Protein AF-M5DMJ5-F1 (afdb_monomer)

pLDDT: mean 77.14, std 18.37, range [32.28, 93.94]

Mean predicted aligned error: 11.49 Å

Foldseek 3Di:
DDDDDDDDDDDDDDDDDDDDPPPPVPVPDQDDLLRLLLVLVLVLVVVLLVVLCVPPVVCNVLSVVLNVVLVVLSVVLSVVVVVVQVVDDHPPADSVLSVVSNVVSVVVSVVVSVVCVPDPVNVVSVVVSVVSVPDGSVNSNVVSVVSSVVSVVVRVVD

Structure (mmCIF, N/CA/C/O backbone):
data_AF-M5DMJ5-F1
#
_entry.id   AF-M5DMJ5-F1
#
loop_
_atom_site.group_PDB
_atom_site.id
_atom_site.type_symbol
_atom_site.label_atom_id
_atom_site.label_alt_id
_atom_site.label_comp_id
_atom_site.label_asym_id
_atom_site.label_entity_id
_atom_site.label_seq_id
_atom_site.pdbx_PDB_ins_code
_atom_site.Cartn_x
_atom_site.Cartn_y
_atom_site.Cartn_z
_atom_site.occupancy
_atom_site.B_iso_or_equiv
_atom_site.auth_seq_id
_atom_site.auth_comp_id
_atom_site.auth_asym_id
_atom_site.auth_atom_id
_atom_site.pdbx_PDB_model_num
ATOM 1 N N . MET A 1 1 ? -32.087 -63.116 45.730 1.00 39.09 1 MET A N 1
ATOM 2 C CA . MET A 1 1 ? -30.858 -63.896 46.006 1.00 39.09 1 MET A CA 1
ATOM 3 C C . MET A 1 1 ? -29.716 -63.331 45.159 1.00 39.09 1 MET A C 1
ATOM 5 O O . MET A 1 1 ? -29.930 -63.149 43.973 1.00 39.09 1 MET A O 1
ATOM 9 N N . LYS A 1 2 ? -28.569 -63.043 45.802 1.00 39.12 2 LYS A N 1
ATOM 10 C CA . LYS A 1 2 ? -27.198 -62.772 45.292 1.00 39.12 2 LYS A CA 1
ATOM 11 C C . LYS A 1 2 ? -26.978 -61.766 44.133 1.00 39.12 2 LYS A C 1
ATOM 13 O O . LYS A 1 2 ? -27.141 -62.097 42.968 1.00 39.12 2 LYS A O 1
ATOM 18 N N . ALA A 1 3 ? -26.432 -60.595 44.482 1.00 41.09 3 ALA A N 1
ATOM 19 C CA . ALA A 1 3 ? -25.439 -59.851 43.681 1.00 41.09 3 ALA A CA 1
ATOM 20 C C . ALA A 1 3 ? -24.014 -60.410 43.979 1.00 41.09 3 ALA A C 1
ATOM 22 O O . ALA A 1 3 ? -23.932 -61.300 44.835 1.00 41.09 3 ALA A O 1
ATOM 23 N N . PRO A 1 4 ? -22.871 -59.899 43.450 1.00 56.53 4 PRO A N 1
ATOM 24 C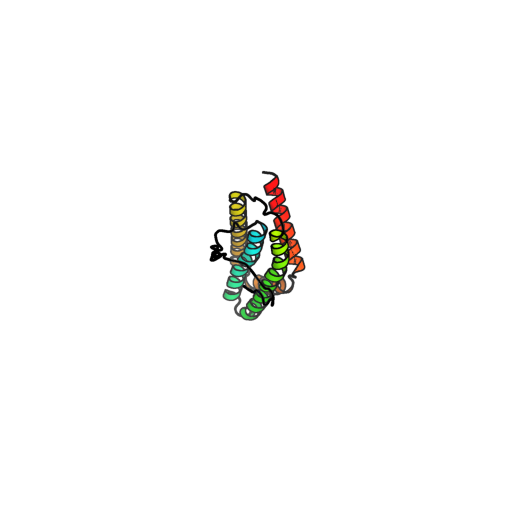 CA . PRO A 1 4 ? -22.589 -58.989 42.320 1.00 56.53 4 PRO A CA 1
ATOM 25 C C . PRO A 1 4 ? -21.427 -59.502 41.409 1.00 56.53 4 PRO A C 1
ATOM 27 O O . PRO A 1 4 ? -20.805 -60.524 41.695 1.00 56.53 4 PRO A O 1
ATOM 30 N N . LYS A 1 5 ? -21.028 -58.743 40.374 1.00 43.47 5 LYS A N 1
ATOM 31 C CA . LYS A 1 5 ? -19.595 -58.568 40.042 1.00 43.47 5 LYS A CA 1
ATOM 32 C C . LYS A 1 5 ? -19.343 -57.232 39.335 1.00 43.47 5 LYS A C 1
ATOM 34 O O . LYS A 1 5 ? -19.938 -56.919 38.313 1.00 43.47 5 LYS A O 1
ATOM 39 N N . HIS A 1 6 ? -18.475 -56.455 39.971 1.00 37.66 6 HIS A N 1
ATOM 40 C CA . HIS A 1 6 ? -18.032 -55.110 39.637 1.00 37.66 6 HIS A CA 1
ATOM 41 C C . HIS A 1 6 ? -17.003 -55.058 38.495 1.00 37.66 6 HIS A C 1
ATOM 43 O O . HIS A 1 6 ? -16.212 -55.980 38.322 1.00 37.66 6 HIS A O 1
ATOM 49 N N . SER A 1 7 ? -16.911 -53.850 37.925 1.00 32.28 7 SER A N 1
ATOM 50 C CA . SER A 1 7 ? -15.689 -53.156 37.484 1.00 32.28 7 SER A CA 1
ATOM 51 C C . SER A 1 7 ? -15.097 -53.532 36.123 1.00 32.28 7 SER A C 1
ATOM 53 O O . SER A 1 7 ? -14.487 -54.586 35.962 1.00 32.28 7 SER A O 1
ATOM 55 N N . LYS A 1 8 ? -15.169 -52.599 35.166 1.00 40.75 8 LYS A N 1
ATOM 56 C CA . LYS A 1 8 ? -14.097 -51.618 34.883 1.00 40.75 8 LYS A CA 1
ATOM 57 C C . LYS A 1 8 ? -14.653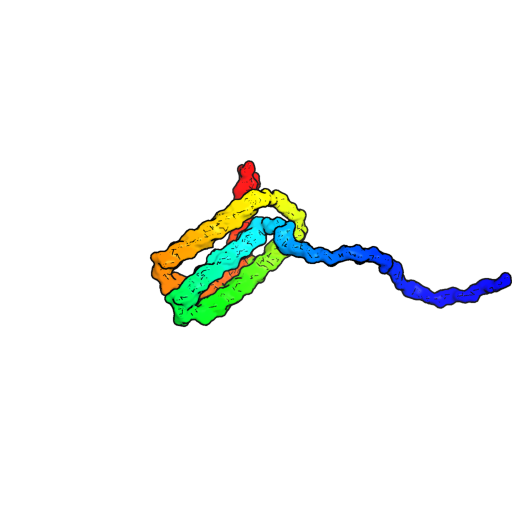 -50.537 33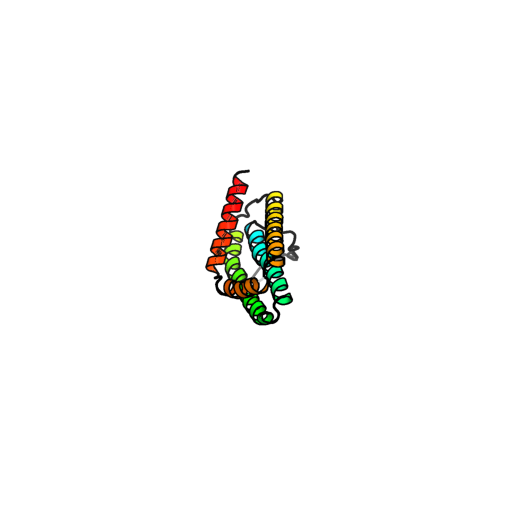.934 1.00 40.75 8 LYS A C 1
ATOM 59 O O . LYS A 1 8 ? -15.184 -50.866 32.886 1.00 40.75 8 LYS A O 1
ATOM 64 N N . THR A 1 9 ? -14.862 -49.310 34.408 1.00 44.31 9 THR A N 1
ATOM 65 C CA . THR A 1 9 ? -13.938 -48.158 34.328 1.00 44.31 9 THR A CA 1
ATOM 66 C C . THR A 1 9 ? -14.132 -47.345 33.036 1.00 44.31 9 THR A C 1
ATOM 68 O O . THR A 1 9 ? -13.670 -47.775 31.993 1.00 44.31 9 THR A O 1
ATOM 71 N N . ILE A 1 10 ? -14.813 -46.191 33.181 1.00 42.84 10 ILE A N 1
ATOM 72 C CA . ILE A 1 10 ? -14.509 -44.837 32.647 1.00 42.84 10 ILE A CA 1
ATOM 73 C C . ILE A 1 10 ? -14.237 -44.792 31.127 1.00 42.84 10 ILE A C 1
ATOM 75 O O . ILE A 1 10 ? -13.317 -45.430 30.633 1.00 42.84 10 ILE A O 1
ATOM 79 N N . THR A 1 11 ? -14.956 -44.005 30.318 1.00 39.88 11 THR A N 1
ATOM 80 C CA . THR A 1 11 ? -14.571 -42.606 30.017 1.00 39.88 11 THR A CA 1
ATOM 81 C C . THR A 1 11 ? -15.605 -41.986 29.052 1.00 39.88 11 THR A C 1
ATOM 83 O O . THR A 1 11 ? -15.796 -42.518 27.966 1.00 39.88 11 THR A O 1
ATOM 86 N N . THR A 1 12 ? -16.212 -40.856 29.467 1.00 41.53 12 THR A N 1
ATOM 87 C CA . THR A 1 12 ? -16.648 -39.704 28.624 1.00 41.53 12 THR A CA 1
ATOM 88 C C . THR A 1 12 ? -17.907 -39.909 27.763 1.00 41.53 12 THR A C 1
ATOM 90 O O . THR A 1 12 ? -17.874 -40.609 26.764 1.00 41.53 12 THR A O 1
ATOM 93 N N . LEU A 1 13 ? -19.119 -39.463 28.131 1.00 34.91 13 LEU A N 1
ATOM 94 C CA . LEU A 1 13 ? -19.653 -38.109 28.416 1.00 34.91 13 LEU A CA 1
ATOM 95 C C . LEU A 1 13 ? -19.395 -37.057 27.316 1.00 34.91 13 LEU A C 1
ATOM 97 O O . LEU A 1 13 ? -18.253 -36.834 26.949 1.00 34.91 13 LEU A O 1
ATOM 101 N N . MET A 1 14 ? -20.470 -36.343 26.936 1.00 38.62 14 MET A N 1
ATOM 102 C CA . MET A 1 14 ? -20.616 -35.254 25.939 1.00 38.62 14 MET A CA 1
ATOM 103 C C . MET A 1 14 ? -20.954 -35.802 24.542 1.00 38.62 14 MET A C 1
ATOM 105 O O . MET A 1 14 ? -20.083 -36.194 23.782 1.00 38.62 14 MET A O 1
ATOM 109 N N . LEU A 1 15 ? -22.220 -36.038 24.183 1.00 33.50 15 LEU A N 1
ATOM 110 C CA . LEU A 1 15 ? -23.347 -35.097 24.077 1.00 33.50 15 LEU A CA 1
ATOM 111 C C . LEU A 1 15 ? -23.007 -33.831 23.267 1.00 33.50 15 LEU A C 1
ATOM 113 O O . LEU A 1 15 ? -22.402 -32.901 23.779 1.00 33.50 15 LEU A O 1
ATOM 117 N N . ALA A 1 16 ? -23.451 -33.864 22.007 1.00 38.03 16 ALA A N 1
ATOM 118 C CA . ALA A 1 16 ? -24.024 -32.779 21.213 1.00 38.03 16 ALA A CA 1
ATOM 119 C C . ALA A 1 16 ? -23.408 -31.376 21.326 1.00 38.03 16 ALA A C 1
ATOM 121 O O . ALA A 1 16 ? -23.673 -30.681 22.294 1.00 38.03 16 ALA A O 1
ATOM 122 N N . MET A 1 17 ? -22.802 -30.903 20.229 1.00 35.97 17 MET A N 1
ATOM 123 C CA . MET A 1 17 ? -23.196 -29.636 19.594 1.00 35.97 17 MET A CA 1
ATOM 124 C C . MET A 1 17 ? -22.980 -29.730 18.079 1.00 35.97 17 MET A C 1
ATOM 126 O O . MET A 1 17 ? -21.893 -29.542 17.543 1.00 35.97 17 MET A O 1
ATOM 130 N N . SER A 1 18 ? -24.067 -30.046 17.386 1.00 39.28 18 SER A N 1
ATOM 131 C CA . SER A 1 18 ? -24.371 -29.502 16.069 1.00 39.28 18 SER A CA 1
ATOM 132 C C . SER A 1 18 ? -24.252 -27.969 16.075 1.00 39.28 18 SER A C 1
ATOM 134 O O . SER A 1 18 ? -24.642 -27.346 17.058 1.00 39.28 18 SER A O 1
ATOM 136 N N . LEU A 1 19 ? -23.825 -27.412 14.931 1.00 42.34 19 LEU A N 1
ATOM 137 C CA . LEU A 1 19 ? -23.708 -25.989 14.547 1.00 42.34 19 LEU A CA 1
ATOM 138 C C . LEU A 1 19 ? -22.310 -25.374 14.693 1.00 42.34 19 LEU A C 1
ATOM 140 O O . LEU A 1 19 ? -22.014 -24.698 15.668 1.00 42.34 19 LEU A O 1
ATOM 144 N N . SER A 1 20 ? -21.494 -25.476 13.641 1.00 37.47 20 SER A N 1
ATOM 145 C CA . SER A 1 20 ? -20.576 -24.390 13.247 1.00 37.47 20 SER A CA 1
ATOM 146 C C . SER A 1 20 ? -20.276 -24.440 11.746 1.00 37.47 20 SER A C 1
ATOM 148 O O . SER A 1 20 ? -19.134 -24.342 11.317 1.00 37.47 20 SER A O 1
ATOM 150 N N . GLY A 1 21 ? -21.315 -24.583 10.922 1.00 37.25 21 GLY A N 1
ATOM 151 C CA . GLY A 1 21 ? -21.245 -24.196 9.514 1.00 37.25 21 GLY A CA 1
ATOM 152 C C . GLY A 1 21 ? -21.327 -22.677 9.397 1.00 37.25 21 GLY A C 1
ATOM 153 O O . GLY A 1 21 ? -22.266 -22.157 8.806 1.00 37.25 21 GLY A O 1
ATOM 154 N N . PHE A 1 22 ? -20.388 -21.957 10.009 1.00 41.88 22 PHE A N 1
ATOM 155 C CA . PHE A 1 22 ? -20.194 -20.550 9.710 1.00 41.88 22 PHE A CA 1
ATOM 156 C C . PHE A 1 22 ? -19.264 -20.469 8.504 1.00 41.88 22 PHE A C 1
ATOM 158 O O . PHE A 1 22 ? -18.070 -20.222 8.629 1.00 41.88 22 PHE A O 1
ATOM 165 N N . ALA A 1 23 ? -19.839 -20.618 7.312 1.00 42.91 23 ALA A N 1
ATOM 166 C CA . ALA A 1 23 ? -19.407 -19.757 6.225 1.00 42.91 23 ALA A CA 1
ATOM 167 C C . ALA A 1 23 ? -19.809 -18.333 6.644 1.00 42.91 23 ALA A C 1
ATOM 169 O O . ALA A 1 23 ? -20.877 -17.835 6.284 1.00 42.91 23 ALA A O 1
ATOM 170 N N . VAL A 1 24 ? -19.011 -17.716 7.525 1.00 40.31 24 VAL A N 1
ATOM 171 C CA . VAL A 1 24 ? -19.081 -16.273 7.713 1.00 40.31 24 VAL A CA 1
ATOM 172 C C . VAL A 1 24 ? -18.692 -15.736 6.352 1.00 40.31 24 VAL A C 1
ATOM 174 O O . VAL A 1 24 ? -17.556 -15.905 5.928 1.00 40.31 24 VAL A O 1
ATOM 177 N N . ALA A 1 25 ? -19.663 -15.185 5.629 1.00 41.38 25 ALA A N 1
ATOM 178 C CA . ALA A 1 25 ? -19.377 -14.332 4.496 1.00 41.38 25 ALA A CA 1
ATOM 179 C C . ALA A 1 25 ? -18.260 -13.376 4.934 1.00 41.38 25 ALA A C 1
ATOM 181 O O . ALA A 1 25 ? -18.474 -12.577 5.848 1.00 41.38 25 ALA A O 1
ATOM 182 N N . GLU A 1 26 ? -17.075 -13.502 4.339 1.00 43.00 26 GLU A N 1
ATOM 183 C CA . GLU A 1 26 ? -15.901 -12.674 4.647 1.00 43.00 26 GLU A CA 1
ATOM 184 C C . GLU A 1 26 ? -16.210 -11.169 4.486 1.00 43.00 26 GLU A C 1
ATOM 186 O O . GLU A 1 26 ? -15.557 -10.327 5.091 1.00 43.00 26 GLU A O 1
ATOM 191 N N . ASP A 1 27 ? -17.308 -10.840 3.794 1.00 44.06 27 ASP A N 1
ATOM 192 C CA . ASP A 1 27 ? -17.891 -9.502 3.647 1.00 44.06 27 ASP A CA 1
ATOM 193 C C . ASP A 1 27 ? -18.690 -8.968 4.856 1.00 44.06 27 ASP A C 1
ATOM 195 O O . ASP A 1 27 ? -19.111 -7.812 4.847 1.00 44.06 27 ASP A O 1
ATOM 199 N N . ARG A 1 28 ? -18.960 -9.764 5.902 1.00 46.56 28 ARG A N 1
ATOM 200 C CA . ARG A 1 28 ? -19.794 -9.332 7.052 1.00 46.56 28 ARG A CA 1
ATOM 201 C C . ARG A 1 28 ? -19.012 -8.927 8.292 1.00 46.56 28 ARG A C 1
ATOM 203 O O . ARG A 1 28 ? -19.618 -8.492 9.271 1.00 46.56 28 ARG A O 1
ATOM 210 N N . ILE A 1 29 ? -17.693 -9.065 8.271 1.00 54.91 29 ILE A N 1
ATOM 211 C CA . ILE A 1 29 ? -16.827 -8.608 9.351 1.00 54.91 29 ILE A CA 1
ATOM 212 C C . ILE A 1 29 ? -16.386 -7.176 9.006 1.00 54.91 29 ILE A C 1
ATOM 214 O O . ILE A 1 29 ? -15.631 -7.001 8.052 1.00 54.91 29 ILE A O 1
ATOM 218 N N . PRO A 1 30 ? -16.843 -6.137 9.738 1.00 59.66 30 PRO A N 1
ATOM 219 C CA . PRO A 1 30 ? -16.472 -4.759 9.431 1.00 59.66 30 PRO A CA 1
ATOM 220 C C . PRO A 1 30 ? -14.960 -4.595 9.563 1.00 59.66 30 PRO A C 1
ATOM 222 O O . PRO A 1 30 ? -14.419 -4.783 10.657 1.00 59.66 30 PRO A O 1
ATOM 225 N N . LYS A 1 31 ? -14.282 -4.268 8.461 1.00 77.38 31 LYS A N 1
ATOM 226 C CA . LYS A 1 31 ? -12.836 -4.043 8.473 1.00 77.38 31 LYS A CA 1
ATOM 227 C C . LYS A 1 31 ? -12.502 -2.916 9.449 1.00 77.38 31 LYS A C 1
ATOM 229 O O . LYS A 1 31 ? -13.128 -1.862 9.421 1.00 77.38 31 LYS A O 1
ATOM 234 N N . THR A 1 32 ? -11.526 -3.146 10.309 1.00 84.75 32 THR A N 1
ATOM 235 C CA . THR A 1 32 ? -10.915 -2.124 11.163 1.00 84.75 32 THR A CA 1
ATOM 236 C C . THR A 1 32 ? -10.106 -1.139 10.321 1.00 84.75 32 THR A C 1
ATOM 238 O O . THR A 1 32 ? -9.708 -1.444 9.194 1.00 84.75 32 THR A O 1
ATOM 241 N N . SER A 1 33 ? -9.792 0.033 10.873 1.00 86.81 33 SER A N 1
ATOM 242 C CA . SER A 1 33 ? -8.888 0.993 10.220 1.00 86.81 33 SER A CA 1
ATOM 243 C C . SER A 1 33 ? -7.536 0.376 9.854 1.00 86.81 33 SER A C 1
ATOM 245 O O . SER A 1 33 ? -7.002 0.663 8.784 1.00 86.81 33 SER A O 1
ATOM 247 N N . LEU A 1 34 ? -7.015 -0.519 10.700 1.00 87.44 34 LEU A N 1
ATOM 248 C CA . LEU A 1 34 ? -5.795 -1.281 10.434 1.00 87.44 34 LEU A CA 1
ATOM 249 C C . LEU A 1 34 ? -5.937 -2.158 9.183 1.00 87.44 34 LEU A C 1
ATOM 251 O O . LEU A 1 34 ? -5.080 -2.099 8.307 1.00 87.44 34 LEU A O 1
ATOM 255 N N . GLU A 1 35 ? -7.015 -2.937 9.077 1.00 84.81 35 GLU A N 1
ATOM 256 C CA . GLU A 1 35 ? -7.273 -3.806 7.918 1.00 84.81 35 GLU A CA 1
ATOM 257 C C . GLU A 1 35 ? -7.476 -3.001 6.627 1.00 84.81 35 GLU A C 1
ATOM 259 O O . GLU A 1 35 ? -6.997 -3.403 5.567 1.00 84.81 35 GLU A O 1
ATOM 264 N N . ILE A 1 36 ? -8.139 -1.843 6.709 1.00 88.31 36 ILE A N 1
ATOM 265 C CA . ILE A 1 36 ? -8.335 -0.945 5.563 1.00 88.31 36 ILE A CA 1
ATOM 266 C C . ILE A 1 36 ? -7.000 -0.352 5.100 1.00 88.31 36 ILE A C 1
ATOM 268 O O . ILE A 1 36 ? -6.676 -0.423 3.916 1.00 88.31 36 ILE A O 1
ATOM 272 N N . ILE A 1 37 ? -6.202 0.202 6.019 1.00 86.69 37 ILE A N 1
ATOM 273 C CA . ILE A 1 37 ? -4.899 0.805 5.694 1.00 86.69 37 ILE A CA 1
ATOM 274 C C . ILE A 1 37 ? -3.934 -0.250 5.143 1.00 86.69 37 ILE A C 1
ATOM 276 O O . ILE A 1 37 ? -3.224 0.012 4.171 1.00 86.69 37 ILE A O 1
ATOM 280 N N . ALA A 1 38 ? -3.935 -1.451 5.721 1.00 82.62 38 ALA A N 1
ATOM 281 C CA . ALA A 1 38 ? -3.124 -2.570 5.262 1.00 82.62 38 ALA A CA 1
ATOM 282 C C . ALA A 1 38 ? -3.462 -2.981 3.827 1.00 82.62 38 ALA A C 1
ATOM 284 O O . ALA A 1 38 ? -2.572 -3.087 2.980 1.00 82.62 38 ALA A O 1
ATOM 285 N N . GLN A 1 39 ? -4.753 -3.171 3.543 1.00 83.19 39 GLN A N 1
ATOM 286 C CA . GLN A 1 39 ? -5.209 -3.532 2.206 1.00 83.19 39 GLN A CA 1
ATOM 287 C C . GLN A 1 39 ? -4.884 -2.425 1.199 1.00 83.19 39 GLN A C 1
ATOM 289 O O . GLN A 1 39 ? -4.385 -2.705 0.111 1.00 83.19 39 GLN A O 1
ATOM 294 N N . ALA A 1 40 ? -5.076 -1.162 1.586 1.00 86.25 40 ALA A N 1
ATOM 295 C CA . ALA A 1 40 ? -4.773 -0.026 0.731 1.00 86.25 40 ALA A CA 1
ATOM 296 C C . ALA A 1 40 ? -3.292 0.045 0.324 1.00 86.25 40 ALA A C 1
ATOM 298 O O . ALA A 1 40 ? -3.000 0.468 -0.791 1.00 86.25 40 ALA A O 1
ATOM 299 N N . GLN A 1 41 ? -2.344 -0.384 1.166 1.00 81.06 41 GLN A N 1
ATOM 300 C CA . GLN A 1 41 ? -0.929 -0.402 0.770 1.00 81.06 41 GLN A CA 1
ATOM 301 C C . GLN A 1 41 ? -0.656 -1.382 -0.375 1.00 81.06 41 GLN A C 1
ATOM 303 O O . GLN A 1 41 ? 0.012 -1.019 -1.350 1.00 81.06 41 GLN A O 1
ATOM 308 N N . LYS A 1 42 ? -1.243 -2.583 -0.314 1.00 78.56 42 LYS A N 1
ATOM 309 C CA . LYS A 1 42 ? -1.164 -3.561 -1.409 1.00 78.56 42 LYS A CA 1
ATOM 310 C C . LYS A 1 42 ? -1.845 -3.038 -2.670 1.00 78.56 42 LYS A C 1
ATOM 312 O O . LYS A 1 42 ? -1.222 -2.975 -3.733 1.00 78.56 42 LYS A O 1
ATOM 317 N N . ASP A 1 43 ? -3.089 -2.588 -2.520 1.00 84.00 43 ASP A N 1
ATOM 318 C CA . ASP A 1 43 ? -3.935 -2.133 -3.625 1.00 84.00 43 ASP A CA 1
ATOM 319 C C . ASP A 1 43 ? -3.386 -0.869 -4.294 1.00 84.00 43 ASP A C 1
ATOM 321 O O . ASP A 1 43 ? -3.616 -0.651 -5.481 1.00 84.00 43 ASP A O 1
ATOM 325 N N . SER A 1 44 ? -2.641 -0.036 -3.561 1.00 83.81 44 SER A N 1
ATOM 326 C CA . SER A 1 44 ? -2.053 1.184 -4.116 1.00 83.81 44 SER A CA 1
ATOM 327 C C . SER A 1 44 ? -0.814 0.938 -4.968 1.00 83.81 44 SER A C 1
ATOM 329 O O . SER A 1 44 ? -0.527 1.721 -5.876 1.00 83.81 44 SER A O 1
ATOM 331 N N . THR A 1 45 ? -0.092 -0.150 -4.699 1.00 85.50 45 THR A N 1
ATOM 332 C CA . THR A 1 45 ? 1.173 -0.450 -5.373 1.00 85.50 45 THR A CA 1
ATOM 333 C C . THR A 1 45 ? 0.931 -1.217 -6.670 1.00 85.50 45 THR A C 1
ATOM 335 O O . THR A 1 45 ? 1.552 -0.905 -7.683 1.00 85.50 45 THR A O 1
ATOM 338 N N . ARG A 1 46 ? -0.028 -2.154 -6.692 1.00 89.56 46 ARG A N 1
ATOM 339 C CA . ARG A 1 46 ? -0.296 -3.009 -7.862 1.00 89.56 46 ARG A CA 1
ATOM 340 C C . ARG A 1 46 ? -0.538 -2.248 -9.176 1.00 89.56 46 ARG A C 1
ATOM 342 O O . ARG A 1 46 ? 0.143 -2.558 -10.150 1.00 89.56 46 ARG A O 1
ATOM 349 N N . PRO A 1 47 ? -1.406 -1.218 -9.239 1.00 88.44 47 PRO A N 1
ATOM 350 C CA . PRO A 1 47 ? -1.666 -0.497 -10.487 1.00 88.44 47 PRO A CA 1
ATOM 351 C C . PRO A 1 47 ? -0.429 0.239 -11.015 1.00 88.44 47 PRO A C 1
ATOM 353 O O . PRO A 1 47 ? -0.283 0.433 -12.220 1.00 88.44 47 PRO A O 1
ATOM 356 N N . ILE A 1 48 ? 0.470 0.647 -10.114 1.00 87.44 48 ILE A N 1
ATOM 357 C CA . ILE A 1 48 ? 1.737 1.288 -10.468 1.00 87.44 48 ILE A CA 1
ATOM 358 C C . ILE A 1 48 ? 2.689 0.258 -11.089 1.00 87.44 48 ILE A C 1
ATOM 360 O O . ILE A 1 48 ? 3.325 0.541 -12.102 1.00 87.44 48 ILE A O 1
ATOM 364 N N . ILE A 1 49 ? 2.753 -0.947 -10.515 1.00 89.94 49 ILE A N 1
ATOM 365 C CA . ILE A 1 49 ? 3.539 -2.063 -11.053 1.00 89.94 49 ILE A CA 1
ATOM 366 C C . ILE A 1 49 ? 3.030 -2.466 -12.435 1.00 89.94 49 ILE A C 1
ATOM 368 O O . ILE A 1 49 ? 3.827 -2.543 -13.367 1.00 89.94 49 ILE A O 1
ATOM 372 N N . ASP A 1 50 ? 1.717 -2.637 -12.590 1.00 90.44 50 ASP A N 1
ATOM 373 C CA . ASP A 1 50 ? 1.094 -2.987 -13.870 1.00 90.44 50 ASP A CA 1
ATOM 374 C C . ASP A 1 50 ? 1.408 -1.936 -14.948 1.00 90.44 50 ASP A C 1
ATOM 376 O O . ASP A 1 50 ? 1.780 -2.276 -16.074 1.00 90.44 50 ASP A O 1
ATOM 380 N N . HIS A 1 51 ? 1.342 -0.649 -14.590 1.00 88.56 51 HIS A N 1
ATOM 381 C CA . HIS A 1 51 ? 1.728 0.441 -15.483 1.00 88.56 51 HIS A CA 1
ATOM 382 C C . HIS A 1 51 ? 3.214 0.373 -15.871 1.00 88.56 51 HIS A C 1
ATOM 384 O O . HIS A 1 51 ? 3.553 0.516 -17.046 1.00 88.56 51 HIS A O 1
ATOM 390 N N . CYS A 1 52 ? 4.103 0.118 -14.913 1.00 89.38 52 CYS A N 1
ATOM 391 C CA . CYS A 1 52 ? 5.535 0.012 -15.170 1.00 89.38 52 CYS A CA 1
ATOM 392 C C . CYS A 1 52 ? 5.914 -1.198 -16.033 1.00 89.38 52 CYS A C 1
ATOM 394 O O . CYS A 1 52 ? 6.758 -1.071 -16.915 1.00 89.38 52 CYS A O 1
ATOM 396 N N . ILE A 1 53 ? 5.263 -2.346 -15.838 1.00 91.19 53 ILE A N 1
ATOM 397 C CA . ILE A 1 53 ? 5.437 -3.534 -16.687 1.00 91.19 53 ILE A CA 1
ATOM 398 C C . ILE A 1 53 ? 5.031 -3.223 -18.132 1.00 91.19 53 ILE A C 1
ATOM 400 O O . ILE A 1 53 ? 5.743 -3.582 -19.068 1.00 91.19 53 ILE A O 1
ATOM 404 N N . ALA A 1 54 ? 3.904 -2.532 -18.324 1.00 90.12 54 ALA A N 1
ATOM 405 C CA . ALA A 1 54 ? 3.404 -2.206 -19.657 1.00 90.12 54 ALA A CA 1
ATOM 406 C C . ALA A 1 54 ? 4.308 -1.218 -20.418 1.00 90.12 54 ALA A C 1
ATOM 408 O O . ALA A 1 54 ? 4.418 -1.311 -21.639 1.00 90.12 54 ALA A O 1
ATOM 409 N N . ASN A 1 55 ? 4.948 -0.280 -19.712 1.00 86.94 55 ASN A N 1
ATOM 410 C CA . ASN A 1 55 ? 5.695 0.825 -20.325 1.00 86.94 55 ASN A CA 1
ATOM 411 C C . ASN A 1 55 ? 7.218 0.652 -20.289 1.00 86.94 55 ASN A C 1
ATOM 413 O O . ASN A 1 55 ? 7.930 1.372 -20.984 1.00 86.94 55 ASN A O 1
ATOM 417 N N . THR A 1 56 ? 7.740 -0.289 -19.502 1.00 87.75 56 THR A N 1
ATOM 418 C CA . THR A 1 56 ? 9.179 -0.580 -19.422 1.00 87.75 56 THR A CA 1
ATOM 419 C C . THR A 1 56 ? 9.406 -2.099 -19.465 1.00 87.75 56 THR A C 1
ATOM 421 O O . THR A 1 56 ? 9.760 -2.717 -18.453 1.00 87.75 56 THR A O 1
ATOM 424 N N . PRO A 1 57 ? 9.175 -2.748 -20.627 1.00 88.56 57 PRO A N 1
ATOM 425 C CA . PRO A 1 57 ? 9.237 -4.203 -20.749 1.00 88.56 57 PRO A CA 1
ATOM 426 C C . PRO A 1 57 ? 10.585 -4.786 -20.318 1.00 88.56 57 PRO A C 1
ATOM 428 O O . PRO A 1 57 ? 10.628 -5.882 -19.762 1.00 88.56 57 PRO A O 1
ATOM 431 N N . GLU A 1 58 ? 11.680 -4.041 -20.496 1.00 91.25 58 GLU A N 1
ATOM 432 C CA . GLU A 1 58 ? 13.030 -4.523 -20.209 1.00 91.25 58 GLU A CA 1
ATOM 433 C C . GLU A 1 58 ? 13.310 -4.778 -18.720 1.00 91.25 58 GLU A C 1
ATOM 435 O O . GLU A 1 58 ? 14.269 -5.475 -18.395 1.00 91.25 58 GLU A O 1
ATOM 440 N N . ILE A 1 59 ? 12.492 -4.236 -17.809 1.00 88.38 59 ILE A N 1
ATOM 441 C CA . ILE A 1 59 ? 12.612 -4.484 -16.363 1.00 88.38 59 ILE A CA 1
ATOM 442 C C . ILE A 1 59 ? 11.473 -5.341 -15.803 1.00 88.38 59 ILE A C 1
ATOM 444 O O . ILE A 1 59 ? 11.414 -5.536 -14.592 1.00 88.38 59 ILE A O 1
ATOM 448 N N . SER A 1 60 ? 10.566 -5.837 -16.650 1.00 91.25 60 SER A N 1
ATOM 449 C CA . SER A 1 60 ? 9.308 -6.454 -16.207 1.00 91.25 60 SER A CA 1
ATOM 450 C C . SER A 1 60 ? 9.504 -7.656 -15.289 1.00 91.25 60 SER A C 1
ATOM 452 O O . SER A 1 60 ? 8.822 -7.746 -14.272 1.00 91.25 60 SER A O 1
ATOM 454 N N . ASP A 1 61 ? 10.432 -8.560 -15.607 1.00 93.06 61 ASP A N 1
ATOM 455 C CA . ASP A 1 61 ? 10.654 -9.763 -14.793 1.00 93.06 61 ASP A CA 1
ATOM 456 C C . ASP A 1 61 ? 11.213 -9.403 -13.416 1.00 93.06 61 ASP A C 1
ATOM 458 O O . ASP A 1 61 ? 10.661 -9.804 -12.396 1.00 93.06 61 ASP A O 1
ATOM 462 N N . ASN A 1 62 ? 12.222 -8.530 -13.380 1.00 90.12 62 ASN A N 1
ATOM 463 C CA . ASN A 1 62 ? 12.786 -8.039 -12.126 1.00 90.12 62 ASN A CA 1
ATOM 464 C C . ASN A 1 62 ? 11.746 -7.276 -11.285 1.00 90.12 62 ASN A C 1
ATOM 466 O O . ASN A 1 62 ? 11.703 -7.400 -10.066 1.00 90.12 62 ASN A O 1
ATOM 470 N N . LEU A 1 63 ? 10.876 -6.497 -11.932 1.00 90.81 63 LEU A N 1
ATOM 471 C CA . LEU A 1 63 ? 9.816 -5.765 -11.249 1.00 90.81 63 LEU A CA 1
ATOM 472 C C . LEU A 1 63 ? 8.755 -6.707 -10.659 1.00 90.81 63 LEU A C 1
ATOM 474 O O . LEU A 1 63 ? 8.293 -6.460 -9.548 1.00 90.81 63 LEU A O 1
ATOM 478 N N . ARG A 1 64 ? 8.394 -7.792 -11.359 1.00 92.38 64 ARG A N 1
ATOM 479 C CA . ARG A 1 64 ? 7.488 -8.829 -10.833 1.00 92.38 64 ARG A CA 1
ATOM 480 C C . ARG A 1 64 ? 8.094 -9.542 -9.628 1.00 92.38 64 ARG A C 1
ATOM 482 O O . ARG A 1 64 ? 7.407 -9.695 -8.622 1.00 92.38 64 ARG A O 1
ATOM 489 N N . ASP A 1 65 ? 9.364 -9.928 -9.714 1.00 93.94 65 ASP A N 1
ATOM 490 C CA . ASP A 1 65 ? 10.062 -10.623 -8.631 1.00 93.94 65 ASP A CA 1
ATOM 491 C C . ASP A 1 65 ? 10.175 -9.747 -7.377 1.00 93.94 65 ASP A C 1
ATOM 493 O O . ASP A 1 65 ? 9.845 -10.186 -6.272 1.00 93.94 65 ASP A O 1
ATOM 497 N N . GLU A 1 66 ? 10.594 -8.489 -7.534 1.00 92.00 66 GLU A N 1
ATOM 498 C CA . GLU A 1 66 ? 10.675 -7.547 -6.415 1.00 92.00 66 GLU A CA 1
ATOM 499 C C . GLU A 1 66 ? 9.297 -7.207 -5.849 1.00 92.00 66 GLU A C 1
ATOM 501 O O . GLU A 1 66 ? 9.144 -7.088 -4.631 1.00 92.00 66 GLU A O 1
ATOM 506 N N . TYR A 1 67 ? 8.271 -7.108 -6.697 1.00 92.00 67 TYR A N 1
ATOM 507 C CA . TYR A 1 67 ? 6.913 -6.883 -6.222 1.00 92.00 67 TYR A CA 1
ATOM 508 C C . TYR A 1 67 ? 6.376 -8.074 -5.419 1.00 92.00 67 TYR A C 1
ATOM 510 O O . TYR A 1 67 ? 5.831 -7.871 -4.338 1.00 92.00 67 TYR A O 1
ATOM 518 N N . ALA A 1 68 ? 6.619 -9.312 -5.854 1.00 92.50 68 ALA A N 1
ATOM 519 C CA . ALA A 1 68 ? 6.228 -10.500 -5.093 1.00 92.50 68 ALA A CA 1
ATOM 520 C C . ALA A 1 68 ? 6.918 -10.553 -3.715 1.00 92.50 68 ALA A C 1
ATOM 522 O O . ALA A 1 68 ? 6.283 -10.841 -2.696 1.00 92.50 68 ALA A O 1
ATOM 523 N N . ARG A 1 69 ? 8.215 -10.210 -3.650 1.00 92.50 69 ARG A N 1
ATOM 524 C CA . ARG A 1 69 ? 8.946 -10.084 -2.373 1.00 92.50 69 ARG A CA 1
ATOM 525 C C . ARG A 1 69 ? 8.369 -8.972 -1.504 1.00 92.50 69 ARG A C 1
ATOM 527 O O . ARG A 1 69 ? 8.264 -9.130 -0.290 1.00 92.50 69 ARG A O 1
ATOM 534 N N . TYR A 1 70 ? 8.008 -7.847 -2.109 1.00 90.62 70 TYR A N 1
ATOM 535 C CA . TYR A 1 70 ? 7.378 -6.723 -1.428 1.00 90.62 70 TYR A CA 1
ATOM 536 C C . TYR A 1 70 ? 6.012 -7.104 -0.835 1.00 90.62 70 TYR A C 1
ATOM 538 O O . TYR A 1 70 ? 5.770 -6.819 0.336 1.00 90.62 70 TYR A O 1
ATOM 546 N N . GLU A 1 71 ? 5.157 -7.817 -1.574 1.00 89.56 71 GLU A N 1
ATOM 547 C CA . GLU A 1 71 ? 3.871 -8.310 -1.063 1.00 89.56 71 GLU A CA 1
ATOM 548 C C . GLU A 1 71 ? 4.057 -9.251 0.134 1.00 89.56 71 GLU A C 1
ATOM 550 O O . GLU A 1 71 ? 3.386 -9.086 1.155 1.00 89.56 71 GLU A O 1
ATOM 555 N N . GLN A 1 72 ? 5.038 -10.157 0.067 1.00 92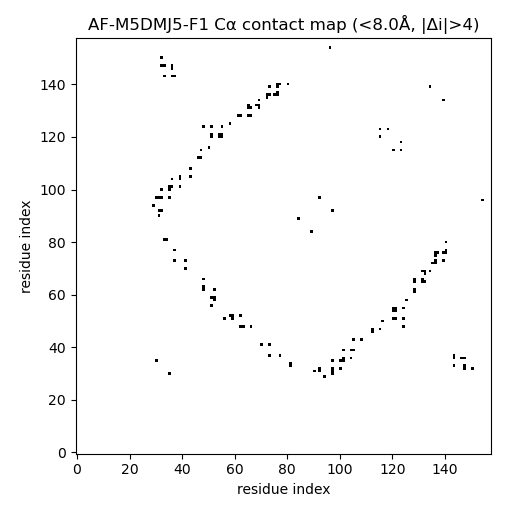.06 72 GLN A N 1
ATOM 556 C CA . GLN A 1 72 ? 5.374 -11.036 1.188 1.00 92.06 72 GLN A CA 1
ATOM 557 C C . GLN A 1 72 ? 5.817 -10.246 2.430 1.00 92.06 72 GLN A C 1
ATOM 559 O O . GLN A 1 72 ? 5.438 -10.587 3.551 1.00 92.06 72 GLN A O 1
ATOM 564 N N . LYS A 1 73 ? 6.601 -9.172 2.257 1.00 91.06 73 LYS A N 1
ATOM 565 C CA . LYS A 1 73 ? 6.995 -8.294 3.371 1.00 91.06 73 LYS A CA 1
ATOM 566 C C . LYS A 1 73 ? 5.785 -7.594 3.993 1.00 91.06 73 LYS A C 1
ATOM 568 O O . LYS A 1 73 ? 5.754 -7.465 5.215 1.00 91.06 73 LYS A O 1
ATOM 573 N N . ILE A 1 74 ? 4.790 -7.187 3.196 1.00 87.81 74 ILE A N 1
ATOM 574 C CA . ILE A 1 74 ? 3.531 -6.638 3.726 1.00 87.81 74 ILE A CA 1
ATOM 575 C C . ILE A 1 74 ? 2.821 -7.691 4.573 1.00 87.81 74 ILE A C 1
ATOM 577 O O . ILE A 1 74 ? 2.422 -7.391 5.694 1.00 87.81 74 ILE A O 1
ATOM 581 N N . ASP A 1 75 ? 2.691 -8.924 4.084 1.00 89.50 75 ASP A N 1
ATOM 582 C CA . ASP A 1 75 ? 2.039 -9.997 4.843 1.00 89.50 75 ASP A CA 1
ATOM 583 C C . ASP A 1 75 ? 2.738 -10.282 6.174 1.00 89.50 75 ASP A C 1
ATOM 585 O O . ASP A 1 75 ? 2.088 -10.361 7.219 1.00 89.50 75 ASP A O 1
ATOM 589 N N . LEU A 1 76 ? 4.071 -10.354 6.155 1.00 92.19 76 LEU A N 1
ATOM 590 C CA . LEU A 1 76 ? 4.882 -10.537 7.358 1.00 92.19 76 LEU A CA 1
ATOM 591 C C . LEU A 1 76 ? 4.765 -9.356 8.330 1.00 92.19 76 LEU A C 1
ATOM 593 O O . LEU A 1 76 ? 4.719 -9.568 9.541 1.00 92.19 76 LEU A O 1
ATOM 597 N N . ALA A 1 77 ? 4.692 -8.125 7.821 1.00 89.88 77 ALA A N 1
ATOM 598 C CA . ALA A 1 77 ? 4.493 -6.935 8.640 1.00 89.88 77 ALA A CA 1
ATOM 599 C C . ALA A 1 77 ? 3.111 -6.940 9.300 1.00 89.88 77 ALA A C 1
ATOM 601 O O . ALA A 1 77 ? 2.997 -6.664 10.496 1.00 89.88 77 ALA A O 1
ATOM 602 N N . MET A 1 78 ? 2.081 -7.307 8.535 1.00 88.06 78 MET A N 1
ATOM 603 C CA . MET A 1 78 ? 0.684 -7.223 8.939 1.00 88.06 78 MET A CA 1
ATOM 604 C C . MET A 1 78 ? 0.246 -8.324 9.894 1.00 88.06 78 MET A C 1
ATOM 606 O O . MET A 1 78 ? -0.516 -8.043 10.820 1.00 88.06 78 MET A O 1
A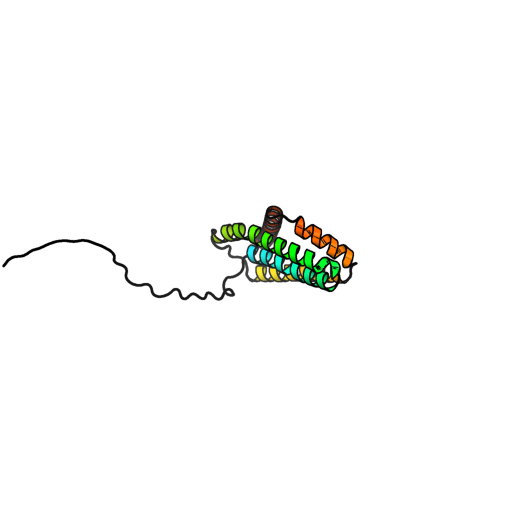TOM 610 N N . ALA A 1 79 ? 0.719 -9.557 9.706 1.00 89.81 79 ALA A N 1
ATOM 611 C CA . ALA A 1 79 ? 0.318 -10.703 10.517 1.00 89.81 79 ALA A CA 1
ATOM 612 C C . ALA A 1 79 ? 0.383 -10.444 12.042 1.00 89.81 79 ALA A C 1
ATOM 614 O O . ALA A 1 79 ? -0.640 -10.623 12.714 1.00 89.81 79 ALA A O 1
ATOM 615 N N . PRO A 1 80 ? 1.505 -9.964 12.624 1.00 89.88 80 PRO A N 1
ATOM 616 C CA . PRO A 1 80 ? 1.559 -9.678 14.056 1.00 89.88 80 PRO A CA 1
ATOM 617 C C . PRO A 1 80 ? 0.661 -8.502 14.465 1.00 89.88 80 PRO A C 1
ATOM 619 O O . PRO A 1 80 ? 0.121 -8.506 15.569 1.00 89.88 80 PRO A O 1
ATOM 622 N N . MET A 1 81 ? 0.466 -7.503 13.602 1.00 87.50 81 MET A N 1
ATOM 623 C CA . MET A 1 81 ? -0.373 -6.338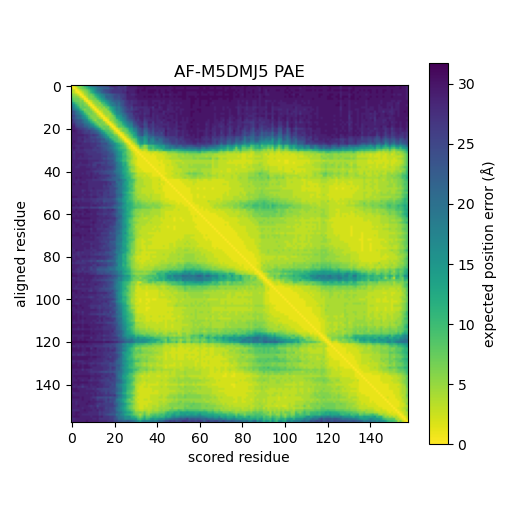 13.903 1.00 87.50 81 MET A CA 1
ATOM 624 C C . MET A 1 81 ? -1.854 -6.719 13.974 1.00 87.50 81 MET A C 1
ATOM 626 O O . MET A 1 81 ? -2.537 -6.357 14.932 1.00 87.50 81 MET A O 1
ATOM 630 N N . LEU A 1 82 ? -2.329 -7.502 13.002 1.00 86.38 82 LEU A N 1
ATOM 631 C CA . LEU A 1 82 ? -3.695 -8.024 12.964 1.00 86.38 82 LEU A CA 1
ATOM 632 C C . LEU A 1 82 ? -3.963 -8.957 14.148 1.00 86.38 82 LEU A C 1
ATOM 634 O O . LEU A 1 82 ? -5.001 -8.841 14.793 1.00 86.38 82 LEU A O 1
ATOM 638 N N . ALA A 1 83 ? -3.002 -9.818 14.502 1.00 87.81 83 ALA A N 1
ATOM 639 C CA . ALA A 1 83 ? -3.108 -10.671 15.685 1.00 87.81 83 ALA A CA 1
ATOM 640 C C . ALA A 1 83 ? -3.238 -9.850 16.984 1.00 87.81 83 ALA A C 1
ATOM 642 O O . ALA A 1 83 ? -4.073 -10.164 17.834 1.00 87.81 83 ALA A O 1
ATOM 643 N N . ARG A 1 84 ? -2.459 -8.763 17.131 1.00 86.19 84 ARG A N 1
ATOM 644 C CA . ARG A 1 84 ? -2.561 -7.838 18.277 1.00 86.19 84 ARG A CA 1
ATOM 645 C C . ARG A 1 84 ? -3.907 -7.116 18.335 1.00 86.19 84 ARG A C 1
ATOM 647 O O . ARG A 1 84 ? -4.399 -6.862 19.433 1.00 86.19 84 ARG A O 1
ATOM 654 N N . GLU A 1 85 ? -4.473 -6.751 17.189 1.00 82.81 85 GLU A N 1
ATOM 655 C CA . GLU A 1 85 ? -5.767 -6.068 17.117 1.00 82.81 85 GLU A CA 1
ATOM 656 C C . GLU A 1 85 ? -6.922 -7.030 17.435 1.00 82.81 85 GLU A C 1
ATOM 658 O O . GLU A 1 85 ? -7.804 -6.687 18.218 1.00 82.81 85 GLU A O 1
ATOM 663 N N . ALA A 1 86 ? -6.868 -8.264 16.924 1.00 81.56 86 ALA A N 1
ATOM 664 C CA . ALA A 1 86 ? -7.859 -9.306 17.191 1.00 81.56 86 ALA A CA 1
ATOM 665 C C . ALA A 1 86 ? -7.883 -9.766 18.662 1.00 81.56 86 ALA A C 1
ATOM 667 O O . ALA A 1 86 ? -8.920 -10.207 19.154 1.00 81.56 86 ALA A O 1
ATOM 668 N N . ALA A 1 87 ? -6.757 -9.651 19.374 1.00 83.56 87 ALA A N 1
ATOM 669 C CA . ALA A 1 87 ? -6.661 -9.975 20.799 1.00 83.56 87 ALA A CA 1
ATOM 670 C C . ALA A 1 87 ? -7.317 -8.925 21.720 1.00 83.56 87 ALA A C 1
ATOM 672 O O . ALA A 1 87 ? -7.472 -9.169 22.919 1.00 83.56 87 ALA A O 1
ATOM 673 N N . LYS A 1 88 ? -7.684 -7.750 21.194 1.00 78.50 88 LYS A N 1
ATOM 674 C CA . LYS A 1 88 ? -8.339 -6.678 21.954 1.00 78.50 88 LYS A CA 1
ATOM 675 C C . LYS A 1 88 ? -9.853 -6.721 21.735 1.00 78.50 88 LYS A C 1
ATOM 677 O O . LYS A 1 88 ? -10.306 -7.144 20.671 1.00 78.50 88 LYS A O 1
ATOM 682 N N . PRO A 1 89 ? -10.663 -6.230 22.693 1.00 75.06 89 PRO A N 1
ATOM 683 C CA . PRO A 1 89 ? -12.060 -5.928 22.415 1.00 75.06 89 PRO A CA 1
ATOM 684 C C . PRO A 1 89 ? -12.144 -5.032 21.178 1.00 75.06 89 PRO A C 1
ATOM 686 O O . PRO A 1 89 ? -11.459 -4.009 21.107 1.00 75.06 89 PRO A O 1
ATOM 689 N N . ARG A 1 90 ? -12.949 -5.443 20.193 1.00 69.56 90 ARG A N 1
ATOM 690 C CA . ARG A 1 90 ? -13.039 -4.745 18.909 1.00 69.56 90 ARG A CA 1
ATOM 691 C C . ARG A 1 90 ? -13.412 -3.285 19.153 1.00 69.56 90 ARG A C 1
ATOM 693 O O . ARG A 1 90 ? -14.454 -3.009 19.749 1.00 69.56 90 ARG A O 1
ATOM 700 N N . ARG A 1 91 ? -12.573 -2.357 18.687 1.00 69.31 91 ARG A N 1
ATOM 701 C CA . ARG A 1 91 ? -12.893 -0.927 18.733 1.00 69.31 91 ARG A CA 1
ATOM 702 C C . ARG A 1 91 ? -14.168 -0.708 17.919 1.00 69.31 91 ARG A C 1
ATOM 704 O O . ARG A 1 91 ? -14.260 -1.176 16.783 1.00 69.31 91 ARG A O 1
ATOM 711 N N . GLN A 1 92 ? -15.160 -0.036 18.498 1.00 71.56 92 GLN A N 1
ATOM 712 C CA . GLN A 1 92 ? -16.324 0.411 17.739 1.00 71.56 92 GLN A CA 1
ATOM 713 C C . GLN A 1 92 ? -15.905 1.618 16.902 1.00 71.56 92 GLN A C 1
ATOM 715 O O . GLN A 1 92 ? -15.995 2.758 17.338 1.00 71.56 92 GLN A O 1
ATOM 720 N N . GLU A 1 93 ? -15.369 1.346 15.718 1.00 79.25 93 GLU A N 1
ATOM 721 C CA . GLU A 1 93 ? -15.064 2.376 14.731 1.00 79.25 93 GLU A CA 1
ATOM 722 C C . GLU A 1 93 ? -16.326 2.683 13.914 1.00 79.25 93 GLU A C 1
ATOM 724 O O . GLU A 1 93 ? -17.075 1.780 13.530 1.00 79.25 93 GLU A O 1
ATOM 729 N N . SER A 1 94 ? -16.575 3.968 13.655 1.00 82.69 94 SER A N 1
ATOM 730 C CA . SER A 1 94 ? -17.701 4.402 12.827 1.00 82.69 94 SER A CA 1
ATOM 731 C C . SER A 1 94 ? -17.579 3.815 11.420 1.00 82.69 94 SER A C 1
ATOM 733 O O . SER A 1 94 ? -16.588 4.050 10.729 1.00 82.69 94 SER A O 1
ATOM 735 N N . GLN A 1 95 ? -18.600 3.081 10.967 1.00 83.50 95 GLN A N 1
ATOM 736 C CA . GLN A 1 95 ? -18.622 2.519 9.610 1.00 83.50 95 GLN A CA 1
ATOM 737 C C . GLN A 1 95 ? -18.546 3.614 8.539 1.00 83.50 95 GLN A C 1
ATOM 739 O O . GLN A 1 95 ? -17.885 3.429 7.520 1.00 83.50 95 GLN A O 1
ATOM 744 N N . THR A 1 96 ? -19.163 4.774 8.789 1.00 86.00 96 THR A N 1
ATOM 745 C CA . THR A 1 96 ? -19.064 5.940 7.903 1.00 86.00 96 THR A CA 1
ATOM 746 C C . THR A 1 96 ? -17.628 6.453 7.834 1.00 86.00 96 THR A C 1
ATOM 748 O O . THR A 1 96 ? -17.119 6.677 6.740 1.00 86.00 96 THR A O 1
ATOM 751 N N . ALA A 1 97 ? -16.947 6.582 8.976 1.00 84.81 97 ALA A N 1
ATOM 752 C CA . ALA A 1 97 ? -15.558 7.042 9.011 1.00 84.81 97 ALA A CA 1
ATOM 753 C C . ALA A 1 97 ? -14.613 6.049 8.310 1.00 84.81 97 ALA A C 1
ATOM 755 O O . ALA A 1 97 ? -13.752 6.452 7.530 1.00 84.81 97 ALA A O 1
ATOM 756 N N . LEU A 1 98 ? -14.833 4.744 8.499 1.00 87.38 98 LEU A N 1
ATOM 757 C CA . LEU A 1 98 ? -14.086 3.686 7.817 1.00 87.38 98 LEU A CA 1
ATOM 758 C C . LEU A 1 98 ? -14.302 3.707 6.294 1.00 87.38 98 LEU A C 1
ATOM 760 O O . LEU A 1 98 ? -13.348 3.535 5.535 1.00 87.38 98 LEU A O 1
ATOM 764 N N . ALA A 1 99 ? -15.528 3.969 5.833 1.00 86.94 99 ALA A N 1
ATOM 765 C CA . ALA A 1 99 ? -15.818 4.131 4.409 1.00 86.94 99 ALA A CA 1
ATOM 766 C C . ALA A 1 99 ? -15.138 5.379 3.818 1.00 86.94 99 ALA A C 1
ATOM 768 O O . ALA A 1 99 ? -14.606 5.326 2.708 1.00 86.94 99 ALA A O 1
ATOM 769 N N . VAL A 1 100 ? -15.104 6.489 4.566 1.00 88.31 100 VAL A N 1
ATOM 770 C CA . VAL A 1 100 ? -14.383 7.712 4.173 1.00 88.31 100 VAL A CA 1
ATOM 771 C C . VAL A 1 100 ? -12.874 7.464 4.109 1.00 88.31 100 VAL A C 1
ATOM 773 O O . VAL A 1 100 ? -12.232 7.897 3.152 1.00 88.31 100 VAL A O 1
ATOM 776 N N . LEU A 1 101 ? -12.310 6.728 5.071 1.00 88.25 101 LEU A N 1
ATOM 777 C CA . LEU A 1 101 ? -10.904 6.320 5.067 1.00 88.25 101 LEU A CA 1
ATOM 778 C C . LEU A 1 101 ? -10.559 5.507 3.813 1.00 88.25 101 LEU A C 1
ATOM 780 O O . LEU A 1 101 ? -9.621 5.862 3.098 1.00 88.25 101 LEU A O 1
ATOM 784 N N . ASP A 1 102 ? -11.326 4.454 3.518 1.00 88.50 102 ASP A N 1
ATOM 785 C CA . ASP A 1 102 ? -11.112 3.610 2.336 1.00 88.50 102 ASP A CA 1
ATOM 786 C C . ASP A 1 102 ? -11.202 4.426 1.034 1.00 88.50 102 ASP A C 1
ATOM 788 O O . ASP A 1 102 ? -10.305 4.376 0.187 1.00 88.50 102 ASP A O 1
ATOM 792 N N . ALA A 1 103 ? -12.239 5.259 0.901 1.00 88.88 103 ALA A N 1
ATOM 793 C CA . ALA A 1 103 ? -12.405 6.136 -0.255 1.00 88.88 103 ALA A CA 1
ATOM 794 C C . ALA A 1 103 ? -11.240 7.132 -0.400 1.00 88.88 103 ALA A C 1
ATOM 796 O O . ALA A 1 103 ? -10.738 7.342 -1.507 1.00 88.88 103 ALA A O 1
ATOM 797 N N . GLY A 1 104 ? -10.772 7.713 0.708 1.00 88.06 104 GLY A N 1
ATOM 798 C CA . GLY A 1 104 ? -9.643 8.640 0.730 1.00 88.06 104 GLY A CA 1
ATOM 799 C C . GLY A 1 104 ? -8.331 7.987 0.292 1.00 88.06 104 GLY A C 1
ATOM 800 O O . GLY A 1 104 ? -7.593 8.561 -0.511 1.00 88.06 104 GLY A O 1
ATOM 801 N N . LEU A 1 105 ? -8.053 6.767 0.755 1.00 89.31 105 LEU A N 1
ATOM 802 C CA . LEU A 1 105 ? -6.859 6.007 0.368 1.00 89.31 105 LEU A CA 1
ATOM 803 C C . LEU A 1 105 ? -6.889 5.611 -1.117 1.00 89.31 105 LEU A C 1
ATOM 805 O O . LEU A 1 105 ? -5.885 5.752 -1.828 1.00 89.31 105 LEU A O 1
ATOM 809 N N . LYS A 1 106 ? -8.056 5.202 -1.628 1.00 89.06 106 LYS A N 1
ATOM 810 C CA . LYS A 1 106 ? -8.263 4.931 -3.060 1.00 89.06 106 LYS A CA 1
ATOM 811 C C . LYS A 1 106 ? -8.094 6.192 -3.911 1.00 89.06 106 LYS A C 1
ATOM 813 O O . LYS A 1 106 ? -7.442 6.146 -4.955 1.00 89.06 106 LYS A O 1
ATOM 818 N N . ALA A 1 107 ? -8.605 7.337 -3.455 1.00 89.50 107 ALA A N 1
ATOM 819 C CA . ALA A 1 107 ? -8.425 8.615 -4.141 1.00 89.50 107 ALA A CA 1
ATOM 820 C C . ALA A 1 107 ? -6.945 9.034 -4.198 1.00 89.50 107 ALA A C 1
ATOM 822 O O . ALA A 1 107 ? -6.459 9.428 -5.258 1.00 89.50 107 ALA A O 1
ATOM 823 N N . GLN A 1 108 ? -6.198 8.887 -3.097 1.00 85.81 108 GLN A N 1
ATOM 824 C CA . GLN A 1 108 ? -4.754 9.155 -3.082 1.00 85.81 108 GLN A CA 1
ATOM 825 C C . GLN A 1 108 ? -3.987 8.250 -4.049 1.00 85.81 108 GLN A C 1
ATOM 827 O O . GLN A 1 108 ? -3.086 8.719 -4.744 1.00 85.81 108 GLN A O 1
ATOM 832 N N . THR A 1 109 ? -4.356 6.970 -4.116 1.00 86.38 109 THR A N 1
ATOM 833 C CA . THR A 1 109 ? -3.786 6.016 -5.077 1.00 86.38 109 THR A CA 1
ATOM 834 C C . THR A 1 109 ? -4.006 6.485 -6.508 1.00 86.38 109 THR A C 1
ATOM 836 O O . THR A 1 109 ? -3.059 6.531 -7.290 1.00 86.38 109 THR A O 1
ATOM 839 N N . ARG A 1 110 ? -5.230 6.908 -6.840 1.00 87.38 110 ARG A N 1
ATOM 840 C CA . ARG A 1 110 ? -5.558 7.417 -8.173 1.00 87.38 110 ARG A CA 1
ATOM 841 C C . ARG A 1 110 ? -4.738 8.654 -8.532 1.00 87.38 110 ARG A C 1
ATOM 843 O O . ARG A 1 110 ? -4.132 8.684 -9.592 1.00 87.38 110 ARG A O 1
ATOM 850 N N . VAL A 1 111 ? -4.620 9.616 -7.617 1.00 87.56 111 VAL A N 1
ATOM 851 C CA . VAL A 1 111 ? -3.783 10.811 -7.828 1.00 87.56 111 VAL A CA 1
ATOM 852 C C . VAL A 1 111 ? -2.312 10.442 -8.048 1.00 87.56 111 VAL A C 1
ATOM 854 O O . VAL A 1 111 ? -1.642 11.059 -8.876 1.00 87.56 111 VAL A O 1
ATOM 857 N N . LYS A 1 112 ? -1.779 9.454 -7.316 1.00 83.69 112 LYS A N 1
ATOM 858 C CA . LYS A 1 112 ? -0.409 8.961 -7.536 1.00 83.69 112 LYS A CA 1
ATOM 859 C C . LYS A 1 112 ? -0.266 8.331 -8.920 1.00 83.69 112 LYS A C 1
ATOM 861 O O . LYS A 1 112 ? 0.686 8.659 -9.620 1.00 83.69 112 LYS A O 1
ATOM 866 N N . LEU A 1 113 ? -1.208 7.477 -9.314 1.00 83.62 113 LEU A N 1
ATOM 867 C CA . LEU A 1 113 ? -1.198 6.825 -10.620 1.00 83.62 113 LEU A CA 1
ATOM 868 C C . LEU A 1 113 ? -1.273 7.850 -11.758 1.00 83.62 113 LEU A C 1
ATOM 870 O O . LEU A 1 113 ? -0.437 7.801 -12.654 1.00 83.62 113 LEU A O 1
ATOM 874 N N . ASP A 1 114 ? -2.181 8.825 -11.672 1.00 86.31 114 ASP A N 1
ATOM 875 C CA . ASP A 1 114 ? -2.317 9.899 -12.663 1.00 86.31 114 ASP A CA 1
ATOM 876 C C . ASP A 1 114 ? -1.005 10.688 -12.807 1.00 86.31 114 ASP A C 1
ATOM 878 O O . ASP A 1 114 ? -0.583 11.023 -13.912 1.00 86.31 114 ASP A O 1
ATOM 882 N N . LYS A 1 115 ? -0.303 10.964 -11.699 1.00 83.44 115 LYS A N 1
ATOM 883 C CA . LYS A 1 115 ? 1.007 11.636 -11.747 1.00 83.44 115 LYS A CA 1
ATOM 884 C C . LYS A 1 115 ? 2.069 10.796 -12.452 1.00 83.44 115 LYS A C 1
ATOM 886 O O . LYS A 1 115 ? 2.851 11.347 -13.217 1.00 83.44 115 LYS A O 1
ATOM 891 N N . ILE A 1 116 ? 2.105 9.491 -12.192 1.00 81.56 116 ILE A N 1
ATOM 892 C CA . ILE A 1 116 ? 3.092 8.572 -12.780 1.00 81.56 116 ILE A CA 1
ATOM 893 C C . ILE A 1 116 ? 2.840 8.397 -14.279 1.00 81.56 116 ILE A C 1
ATOM 895 O O . ILE A 1 116 ? 3.786 8.429 -15.061 1.00 81.56 116 ILE A O 1
ATOM 899 N N . GLN A 1 117 ? 1.572 8.294 -14.679 1.00 80.06 117 GLN A N 1
ATOM 900 C CA . GLN A 1 117 ? 1.166 8.188 -16.082 1.00 80.06 117 GLN A CA 1
ATOM 901 C C . GLN A 1 117 ? 1.551 9.416 -16.920 1.00 80.06 117 GLN A C 1
ATOM 903 O O . GLN A 1 117 ? 1.707 9.299 -18.129 1.00 80.06 117 GLN A O 1
ATOM 908 N N . ASN A 1 118 ? 1.713 10.581 -16.287 1.00 75.56 118 ASN A N 1
ATOM 909 C CA . ASN A 1 118 ? 2.081 11.835 -16.947 1.00 75.56 118 ASN A CA 1
ATOM 910 C C . ASN A 1 118 ? 3.566 12.221 -16.765 1.00 75.56 118 ASN A C 1
ATOM 912 O O . ASN A 1 118 ? 3.973 13.296 -17.204 1.00 75.56 118 ASN A O 1
ATOM 916 N N . ALA A 1 119 ? 4.368 11.390 -16.092 1.00 72.75 119 ALA A N 1
ATOM 917 C CA . ALA A 1 119 ? 5.792 11.627 -15.842 1.00 72.75 119 ALA A CA 1
ATOM 918 C C . ALA A 1 119 ? 6.684 10.808 -16.795 1.00 72.75 119 ALA A C 1
ATOM 920 O O . ALA A 1 119 ? 6.195 9.968 -17.545 1.00 72.75 119 ALA A O 1
ATOM 921 N N . ASP A 1 120 ? 8.008 11.016 -16.743 1.00 73.62 120 ASP A N 1
ATOM 922 C CA . ASP A 1 120 ? 8.965 10.095 -17.373 1.00 73.62 120 ASP A CA 1
ATOM 923 C C . ASP A 1 120 ? 8.896 8.725 -16.677 1.00 73.62 120 ASP A C 1
ATOM 925 O O . ASP A 1 120 ? 9.495 8.481 -15.620 1.00 73.62 120 ASP A O 1
ATOM 929 N N . THR A 1 121 ? 8.110 7.839 -17.281 1.00 77.56 121 THR A N 1
ATOM 930 C CA . THR A 1 121 ? 7.756 6.526 -16.750 1.00 77.56 121 THR A CA 1
ATOM 931 C C . THR A 1 121 ? 8.984 5.640 -16.557 1.00 77.56 121 THR A C 1
ATOM 933 O O . THR A 1 121 ? 9.068 4.918 -15.567 1.00 77.56 121 THR A O 1
ATOM 936 N N . THR A 1 122 ? 9.992 5.729 -17.429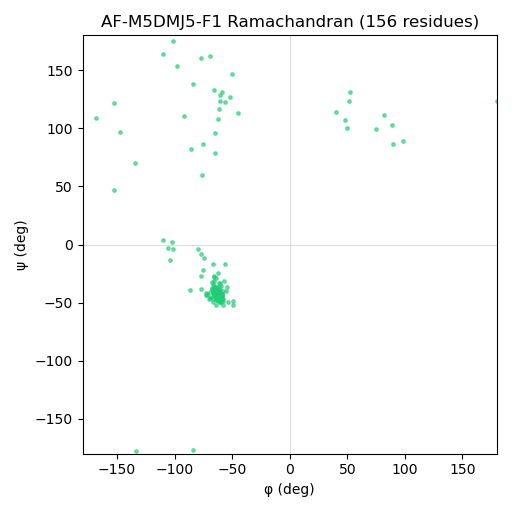 1.00 82.75 122 THR A N 1
ATOM 937 C CA . THR A 1 122 ? 11.131 4.796 -17.408 1.00 82.75 122 THR A CA 1
ATOM 938 C C . THR A 1 122 ? 12.024 5.029 -16.193 1.00 82.75 122 THR A C 1
ATOM 940 O O . THR A 1 122 ? 12.394 4.083 -15.487 1.00 82.75 122 THR A O 1
ATOM 943 N N . MET A 1 123 ? 12.365 6.292 -15.912 1.00 84.31 123 MET A N 1
ATOM 944 C CA . MET A 1 123 ? 13.172 6.637 -14.738 1.00 84.31 123 MET A CA 1
ATOM 945 C C . MET A 1 123 ? 12.445 6.283 -13.439 1.00 84.31 123 MET A C 1
ATOM 947 O O . MET A 1 123 ? 13.051 5.708 -12.529 1.00 84.31 123 MET A O 1
ATOM 951 N N . TYR A 1 124 ? 11.145 6.578 -13.374 1.00 85.50 124 TYR A N 1
ATOM 952 C CA . TYR A 1 124 ? 10.318 6.251 -12.220 1.00 85.50 124 TYR A CA 1
ATOM 953 C C . TYR A 1 124 ? 10.246 4.737 -11.978 1.00 85.50 124 TYR A C 1
ATOM 955 O O . TYR A 1 124 ? 10.504 4.282 -10.865 1.00 85.50 124 TYR A O 1
ATOM 963 N N . CYS A 1 125 ? 9.974 3.941 -13.013 1.00 87.00 125 CYS A N 1
ATOM 964 C CA . CYS A 1 125 ? 9.831 2.493 -12.879 1.00 87.00 125 CYS A CA 1
ATOM 965 C C . CYS A 1 125 ? 11.146 1.808 -12.479 1.00 87.00 125 CYS A C 1
ATOM 967 O O . CYS A 1 125 ? 11.149 0.901 -11.646 1.00 87.00 125 CYS A O 1
ATOM 969 N N . ARG A 1 126 ? 12.293 2.293 -12.973 1.00 86.50 126 ARG A N 1
ATOM 970 C CA . ARG A 1 126 ? 13.617 1.816 -12.528 1.00 86.50 126 ARG A CA 1
ATOM 971 C C . ARG A 1 126 ? 13.921 2.185 -11.077 1.00 86.50 126 ARG A C 1
ATOM 973 O O . ARG A 1 126 ? 14.547 1.403 -10.362 1.00 86.50 126 ARG A O 1
ATOM 980 N N . TRP A 1 127 ? 13.502 3.369 -10.634 1.00 88.25 127 TRP A N 1
ATOM 981 C CA . TRP A 1 127 ? 13.598 3.757 -9.228 1.00 88.25 127 TRP A CA 1
ATOM 982 C C . TRP A 1 127 ? 12.686 2.896 -8.345 1.00 88.25 127 TRP A C 1
ATOM 984 O O . TRP A 1 127 ? 13.123 2.457 -7.282 1.00 88.25 127 TRP A O 1
ATOM 994 N N . LEU A 1 128 ? 11.472 2.583 -8.809 1.00 86.88 128 LEU A N 1
ATOM 995 C CA . LEU A 1 128 ? 10.496 1.781 -8.074 1.00 86.88 128 LEU A CA 1
ATOM 996 C C . LEU A 1 128 ? 11.031 0.389 -7.732 1.00 86.88 128 LEU A C 1
ATOM 998 O O . LEU A 1 128 ? 10.931 -0.012 -6.579 1.00 86.88 128 LEU A O 1
ATOM 1002 N N . VAL A 1 129 ? 11.685 -0.298 -8.676 1.00 85.56 129 VAL A N 1
ATOM 1003 C CA . VAL A 1 129 ? 12.366 -1.583 -8.411 1.00 85.56 129 VAL A CA 1
ATOM 1004 C C . VAL A 1 129 ? 13.276 -1.482 -7.181 1.00 85.56 129 VAL A C 1
ATOM 1006 O O . VAL A 1 129 ? 13.200 -2.302 -6.269 1.00 85.56 129 VAL A O 1
ATOM 1009 N N . LYS A 1 130 ? 14.116 -0.439 -7.120 1.00 87.12 130 LYS A N 1
ATOM 1010 C CA . LYS A 1 130 ? 15.032 -0.233 -5.989 1.00 87.12 130 LYS A CA 1
ATOM 1011 C C . LYS A 1 130 ? 14.274 0.034 -4.692 1.00 87.12 130 LYS A C 1
ATOM 1013 O O . LYS A 1 130 ? 14.680 -0.460 -3.648 1.00 87.12 130 LYS A O 1
ATOM 1018 N N . GLN A 1 131 ? 13.184 0.796 -4.751 1.00 86.75 131 GLN A N 1
ATOM 1019 C CA . GLN A 1 131 ? 12.374 1.082 -3.569 1.00 86.75 131 GLN A CA 1
ATOM 1020 C C . GLN A 1 131 ? 11.745 -0.183 -2.987 1.00 86.75 131 GLN A C 1
ATOM 1022 O O . GLN A 1 131 ? 11.892 -0.419 -1.789 1.00 86.75 131 GLN A O 1
ATOM 1027 N N . LEU A 1 132 ? 11.124 -1.025 -3.820 1.00 87.12 132 LEU A N 1
ATOM 1028 C CA . LEU A 1 132 ? 10.517 -2.293 -3.387 1.00 87.12 132 LEU A CA 1
ATOM 1029 C C . LEU A 1 132 ? 11.533 -3.184 -2.651 1.00 87.12 132 LEU A C 1
ATOM 1031 O O . LEU A 1 132 ? 11.224 -3.764 -1.603 1.00 87.12 132 LEU A O 1
ATOM 1035 N N . ALA A 1 133 ? 12.772 -3.218 -3.151 1.00 86.69 133 ALA A N 1
ATOM 1036 C CA . ALA A 1 133 ? 13.865 -3.953 -2.527 1.00 86.69 133 ALA A CA 1
ATOM 1037 C C . ALA A 1 133 ? 14.251 -3.378 -1.150 1.00 86.69 133 ALA A C 1
ATOM 1039 O O . ALA A 1 133 ? 14.451 -4.143 -0.204 1.00 86.69 133 ALA A O 1
ATOM 1040 N N . THR A 1 134 ? 14.316 -2.047 -1.016 1.00 87.88 134 THR A N 1
ATOM 1041 C CA . THR A 1 134 ? 14.764 -1.361 0.215 1.00 87.88 134 THR A CA 1
ATOM 1042 C C . THR A 1 134 ? 13.751 -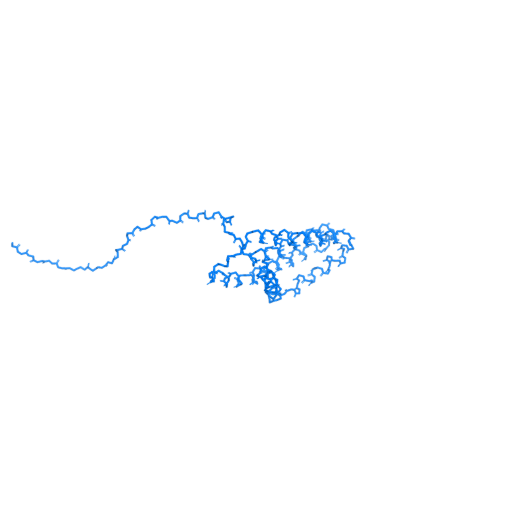1.356 1.353 1.00 87.88 134 THR A C 1
ATOM 1044 O O . THR A 1 134 ? 14.142 -1.190 2.505 1.00 87.88 134 THR A O 1
ATOM 1047 N N . VAL A 1 135 ? 12.463 -1.533 1.056 1.00 86.81 135 VAL A N 1
ATOM 1048 C CA . VAL A 1 135 ? 11.434 -1.586 2.098 1.00 86.81 135 VAL A CA 1
ATOM 1049 C C . VAL A 1 135 ? 11.650 -2.826 2.966 1.00 86.81 135 VAL A C 1
ATOM 1051 O O . VAL A 1 135 ? 11.844 -3.931 2.450 1.00 86.81 135 VAL A O 1
ATOM 1054 N N . THR A 1 136 ? 11.603 -2.645 4.285 1.00 91.12 136 THR A N 1
ATOM 1055 C CA . THR A 1 136 ? 11.713 -3.723 5.277 1.00 91.12 136 THR A CA 1
ATOM 1056 C C . THR A 1 136 ? 10.380 -3.965 5.978 1.00 91.12 136 THR A C 1
ATOM 1058 O O . THR A 1 136 ? 9.478 -3.124 5.936 1.00 91.12 136 THR A O 1
ATOM 1061 N N . VAL A 1 137 ? 10.260 -5.112 6.648 1.00 92.25 137 VAL A N 1
ATOM 1062 C CA . VAL A 1 137 ? 9.078 -5.459 7.452 1.00 92.25 137 VAL A CA 1
ATOM 1063 C C . VAL A 1 137 ? 8.854 -4.422 8.557 1.00 92.25 137 VAL A C 1
ATOM 1065 O O . VAL A 1 137 ? 7.731 -3.969 8.756 1.00 92.25 137 VAL A O 1
ATOM 1068 N N . GLU A 1 138 ? 9.922 -3.987 9.221 1.00 91.75 138 GLU A N 1
ATOM 1069 C CA . GLU A 1 138 ? 9.885 -2.983 10.289 1.00 91.75 138 GLU A CA 1
ATOM 1070 C C . GLU A 1 138 ? 9.401 -1.634 9.753 1.00 91.75 138 GLU A C 1
ATOM 1072 O O . GLU A 1 138 ? 8.491 -1.034 10.319 1.00 91.75 138 GLU A O 1
ATOM 1077 N N . SER A 1 139 ? 9.928 -1.196 8.602 1.00 87.69 139 SER A N 1
ATOM 1078 C CA . SER A 1 139 ? 9.509 0.070 7.992 1.00 87.69 139 SER A CA 1
ATOM 1079 C C . SER A 1 139 ? 8.020 0.079 7.621 1.00 87.69 139 SER A C 1
ATOM 1081 O O . SER A 1 139 ? 7.359 1.112 7.731 1.00 87.69 139 SER A O 1
ATOM 1083 N N . PHE A 1 140 ? 7.459 -1.072 7.231 1.00 88.00 140 PHE A N 1
ATOM 1084 C CA . PHE A 1 140 ? 6.022 -1.205 7.001 1.00 88.00 140 PHE A CA 1
ATOM 1085 C C . PHE A 1 140 ? 5.218 -1.112 8.289 1.00 88.00 140 PHE A C 1
ATOM 1087 O O . PHE A 1 140 ? 4.206 -0.413 8.321 1.00 88.00 140 PHE A O 1
ATOM 1094 N N . GLN A 1 141 ? 5.660 -1.808 9.337 1.00 89.94 141 GLN A N 1
ATOM 1095 C CA . GLN A 1 141 ? 4.997 -1.769 10.636 1.00 89.94 141 GLN A CA 1
ATOM 1096 C C . GLN A 1 141 ? 4.944 -0.333 11.158 1.00 89.94 141 GLN A C 1
ATOM 1098 O O . GLN A 1 141 ? 3.861 0.147 11.475 1.00 89.94 141 GLN A O 1
ATOM 1103 N N . GLU A 1 142 ? 6.064 0.390 11.129 1.00 89.38 142 GLU A N 1
ATOM 1104 C CA . GLU A 1 142 ? 6.128 1.795 11.545 1.00 89.38 142 GLU A CA 1
ATOM 1105 C C . GLU A 1 142 ? 5.169 2.687 10.743 1.00 89.38 142 GLU A C 1
ATOM 1107 O O . GLU A 1 142 ? 4.417 3.475 11.320 1.00 89.38 142 GLU A O 1
ATOM 1112 N N . GLN A 1 143 ? 5.146 2.554 9.412 1.00 85.75 143 GLN A N 1
ATOM 1113 C CA . GLN A 1 143 ? 4.266 3.358 8.556 1.00 85.75 143 GLN A CA 1
ATOM 1114 C C . GLN A 1 143 ? 2.782 3.073 8.804 1.00 85.75 143 GLN A C 1
ATOM 1116 O O . GLN A 1 143 ? 1.969 4.001 8.834 1.00 85.75 143 GLN A O 1
ATOM 1121 N N . ILE A 1 144 ? 2.416 1.803 8.981 1.00 87.69 144 ILE A N 1
ATOM 1122 C CA . ILE A 1 144 ? 1.030 1.399 9.224 1.00 87.69 144 ILE A CA 1
ATOM 1123 C C . ILE A 1 144 ? 0.599 1.821 10.629 1.00 87.69 144 ILE A C 1
ATOM 1125 O O . ILE A 1 144 ? -0.486 2.379 10.779 1.00 87.69 144 ILE A O 1
ATOM 1129 N N . GLU A 1 145 ? 1.442 1.636 11.648 1.00 88.44 145 GLU A N 1
ATOM 1130 C CA . GLU A 1 145 ? 1.159 2.090 13.014 1.00 88.44 145 GLU A CA 1
ATOM 1131 C C . GLU A 1 145 ? 0.990 3.609 13.071 1.00 88.44 145 GLU A C 1
ATOM 1133 O O . GLU A 1 145 ? 0.012 4.090 13.646 1.00 88.44 145 GLU A O 1
ATOM 1138 N N . ALA A 1 146 ? 1.866 4.367 12.405 1.00 86.88 146 ALA A N 1
ATOM 1139 C CA . ALA A 1 146 ? 1.740 5.817 12.301 1.00 86.88 146 ALA A CA 1
ATOM 1140 C C . ALA A 1 146 ? 0.449 6.233 11.575 1.00 86.88 146 ALA A C 1
ATOM 1142 O O . ALA A 1 146 ? -0.248 7.149 12.020 1.00 86.88 146 ALA A O 1
ATOM 1143 N N . GLY A 1 147 ? 0.096 5.548 10.481 1.00 85.75 147 GLY A N 1
ATOM 1144 C CA . GLY A 1 147 ? -1.137 5.795 9.732 1.00 85.75 147 GLY A CA 1
ATOM 1145 C C . GLY A 1 147 ? -2.395 5.532 10.562 1.00 85.75 147 GLY A C 1
ATOM 1146 O O . GLY A 1 147 ? -3.290 6.378 10.617 1.00 85.75 147 GLY A O 1
ATOM 1147 N N . VAL A 1 148 ? -2.440 4.397 11.262 1.00 87.44 148 VAL A N 1
ATOM 1148 C CA . VAL A 1 148 ? -3.546 4.016 12.151 1.00 87.44 148 VAL A CA 1
ATOM 1149 C C . VAL A 1 148 ? -3.655 4.980 13.331 1.00 87.44 148 VAL A C 1
ATOM 1151 O O . VAL A 1 148 ? -4.755 5.430 13.648 1.00 87.44 148 VAL A O 1
ATOM 1154 N N . ALA A 1 149 ? -2.535 5.333 13.968 1.00 87.50 149 ALA A N 1
ATOM 1155 C CA . ALA A 1 149 ? -2.513 6.278 15.081 1.00 87.50 149 ALA A CA 1
ATOM 1156 C C . ALA A 1 149 ? -3.044 7.651 14.656 1.00 87.50 149 ALA A C 1
ATOM 1158 O O . ALA A 1 14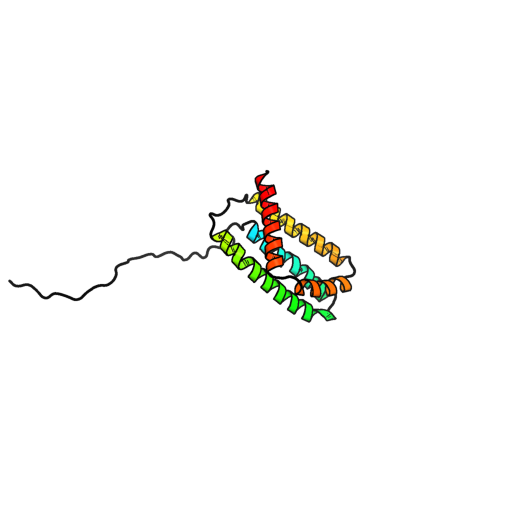9 ? -3.897 8.216 15.337 1.00 87.50 149 ALA A O 1
ATOM 1159 N N . LYS A 1 150 ? -2.604 8.151 13.495 1.00 85.75 150 LYS A N 1
ATOM 1160 C CA . LYS A 1 150 ? -3.070 9.426 12.946 1.00 85.75 150 LYS A CA 1
ATOM 1161 C C . LYS A 1 150 ? -4.562 9.402 12.617 1.00 85.75 150 LYS A C 1
ATOM 1163 O O . LYS A 1 150 ? -5.261 10.350 12.958 1.00 85.75 150 LYS A O 1
ATOM 1168 N N . TYR A 1 151 ? -5.056 8.337 11.981 1.00 85.38 151 TYR A N 1
ATOM 1169 C CA . TYR A 1 151 ? -6.488 8.197 11.698 1.00 85.38 151 TYR A CA 1
ATOM 1170 C C . TYR A 1 151 ? -7.312 8.203 12.988 1.00 85.38 151 TYR A C 1
ATOM 1172 O O . TYR A 1 151 ? -8.257 8.975 13.107 1.00 85.38 151 TYR A O 1
ATOM 1180 N N . ARG A 1 152 ? -6.916 7.393 13.976 1.00 84.94 152 ARG A N 1
ATOM 1181 C CA . ARG A 1 152 ? -7.622 7.292 15.259 1.00 84.94 152 ARG A CA 1
ATOM 1182 C C . ARG A 1 152 ? -7.595 8.605 16.034 1.00 84.94 152 ARG A C 1
ATOM 1184 O O . ARG A 1 152 ? -8.608 8.973 16.604 1.00 84.94 152 ARG A O 1
ATOM 1191 N N . GLN A 1 153 ? -6.480 9.336 16.003 1.00 82.75 153 GLN A N 1
ATOM 1192 C CA . GLN A 1 153 ? -6.391 10.657 16.622 1.00 82.75 153 GLN A CA 1
ATOM 1193 C C . GLN A 1 153 ? -7.411 11.637 16.033 1.00 82.75 153 GLN A C 1
ATOM 1195 O O . GLN A 1 153 ? -8.018 12.384 16.786 1.00 82.75 153 GLN A O 1
ATOM 1200 N N . VAL A 1 154 ? -7.588 11.645 14.709 1.00 79.19 154 VAL A N 1
ATOM 1201 C CA . VAL A 1 154 ? -8.556 12.532 14.046 1.00 79.19 154 VAL A CA 1
ATOM 1202 C C . VAL A 1 154 ? -9.989 12.063 14.306 1.00 79.19 154 VAL A C 1
ATOM 1204 O O . VAL A 1 154 ? -10.840 12.876 14.650 1.00 79.19 154 VAL A O 1
ATOM 1207 N N . ALA A 1 155 ? -10.245 10.758 14.211 1.00 74.94 155 ALA A N 1
ATOM 1208 C CA . ALA A 1 155 ? -11.572 10.185 14.428 1.00 74.94 155 ALA A CA 1
ATOM 1209 C C . ALA A 1 155 ? -12.069 10.329 15.879 1.00 74.94 155 ALA A C 1
ATOM 1211 O O . ALA A 1 155 ? -13.264 10.472 16.091 1.00 74.94 155 ALA A O 1
ATOM 1212 N N . ASP A 1 156 ? -11.170 10.314 16.870 1.00 64.62 156 ASP A N 1
ATOM 1213 C CA . ASP A 1 156 ? -11.511 10.514 18.287 1.00 64.62 156 ASP A CA 1
ATOM 1214 C C . ASP A 1 156 ? -11.715 12.016 18.637 1.00 64.62 156 ASP A C 1
ATOM 1216 O O . ASP A 1 156 ? -12.048 12.342 19.778 1.00 64.62 156 ASP A O 1
ATOM 1220 N N . THR A 1 157 ? -11.497 12.940 17.686 1.00 58.25 157 THR A N 1
ATOM 1221 C CA . THR A 1 157 ? -11.696 14.399 17.859 1.00 58.25 157 THR A CA 1
ATOM 1222 C C . THR A 1 157 ? -12.937 14.964 17.159 1.00 58.25 157 THR A C 1
ATOM 1224 O O . THR A 1 157 ? -13.203 16.160 17.302 1.00 58.25 157 THR A O 1
ATOM 1227 N N . GLU A 1 158 ? -13.679 14.131 16.425 1.00 47.50 158 GLU A N 1
ATOM 1228 C CA . GLU A 1 158 ? -14.977 14.453 15.800 1.00 47.50 158 GLU A CA 1
ATOM 1229 C C . GLU A 1 158 ? -16.153 14.014 16.687 1.00 47.50 158 GLU A C 1
ATOM 1231 O O . GLU A 1 158 ? -17.162 14.757 16.718 1.00 47.50 158 GLU A O 1
#

Secondary structure (DSSP, 8-state):
-------------------------GGGSPPPHHHHHHHHHHHHHHHHHHHHHHH-GGGHHHHHHHHHHHHHHHHHHHHHHHHHHHTSPPP---HHHHHHHHHHHHHHHHHHHHHHHTS-HHHHHHHHHHHHHH--HHHHHHHHHHHHHHHHHHHTT-

Solvent-accessible surface area (backbone atoms only — not comparable to full-atom values): 9537 Å² total; per-residue (Å²): 134,83,86,87,88,82,89,84,80,88,81,83,87,83,81,86,80,87,86,82,88,70,80,66,59,81,86,72,60,82,72,49,67,60,56,47,54,56,50,46,57,56,65,47,46,50,63,51,51,55,50,33,37,75,73,34,64,93,49,30,67,64,41,51,54,33,46,53,54,36,54,52,36,51,51,64,31,43,53,63,54,52,54,59,52,68,73,40,84,76,78,90,70,56,66,68,59,48,52,51,50,51,52,50,51,53,50,53,34,48,55,52,46,58,51,48,77,73,44,73,50,62,66,50,42,59,49,46,45,56,49,43,64,69,61,48,40,66,60,48,38,53,52,50,52,52,52,43,51,54,51,51,58,54,64,77,74,113

Nearest PDB structures (foldseek):
  5j0l-assembly3_F  TM=2.100E-01  e=1.986E+00  synthetic construct

Organism: NCBI:txid1298593

Sequence (158 aa):
MKAPKHSKTITTLMLAMSLSGFAVAEDRIPKTSLEIIAQAQKDSTRPIIDHCIANTPEISDNLRDEYARYEQKIDLAMAPMLAREAAKPRRQESQTALAVLDAGLKAQTRVKLDKIQNADTTMYCRWLVKQLATVTVESFQEQIEAGVAKYRQVADTE

Radius of gyration: 25.17 Å; Cα contacts (8 Å, |Δi|>4): 84; chains: 1; bounding box: 46×78×67 Å